Protein AF-A0AAP2WI52-F1 (afdb_monomer_lite)

Sequence (52 aa):
EGTVGRCFDPLEEWRKVALDVRGKALPCGHYIAEQVPDLLLEEVLVFFAAPL

Secondary structure (DSSP, 8-state):
--HHHHH--HHHHHHTT-S-------S-SS-HHHHSHHHHHHHHHHHHHS--

Radius of gyration: 12.15 Å; chains: 1; bounding box: 31×11×30 Å

Foldseek 3Di:
DEPDVVVDDVQVVVVVPDDDGDDDDDPDYDCCCVPPVPVVVVVVVVVVVDDD

Structure (mmCIF, N/CA/C/O backbone):
data_AF-A0AAP2WI52-F1
#
_entry.id   AF-A0AAP2WI52-F1
#
loop_
_atom_site.group_PDB
_atom_site.id
_atom_site.type_symbol
_atom_site.label_atom_id
_atom_site.label_alt_id
_atom_site.label_comp_id
_atom_site.label_asym_id
_atom_site.label_entity_id
_atom_site.label_seq_id
_atom_site.pdbx_PDB_ins_code
_atom_site.Cartn_x
_atom_site.Cartn_y
_atom_site.Cartn_z
_atom_site.occupancy
_atom_site.B_iso_or_equiv
_atom_site.auth_seq_id
_atom_site.auth_comp_id
_atom_site.auth_asym_id
_atom_site.auth_atom_id
_atom_site.pdbx_PDB_model_num
ATOM 1 N N . GLU A 1 1 ? 13.147 -5.272 -6.762 1.00 68.00 1 GLU A N 1
ATOM 2 C CA . GLU A 1 1 ? 13.215 -5.440 -5.293 1.00 68.00 1 GLU A CA 1
ATOM 3 C C . GLU A 1 1 ? 13.093 -4.085 -4.606 1.00 68.00 1 GLU A C 1
ATOM 5 O O . GLU A 1 1 ? 13.777 -3.151 -5.015 1.00 68.00 1 GLU A O 1
ATOM 10 N N . GLY A 1 2 ? 12.228 -3.953 -3.598 1.00 87.00 2 GLY A N 1
ATOM 11 C CA . GLY A 1 2 ? 12.054 -2.712 -2.834 1.00 87.00 2 GLY A CA 1
ATOM 12 C C . GLY A 1 2 ? 12.863 -2.718 -1.536 1.00 87.00 2 GLY A C 1
ATOM 13 O O . GLY A 1 2 ? 12.778 -3.667 -0.764 1.00 87.00 2 GLY A O 1
ATOM 14 N N . THR A 1 3 ? 13.635 -1.660 -1.262 1.00 94.44 3 THR A N 1
ATOM 15 C CA . THR A 1 3 ? 14.450 -1.549 -0.033 1.00 94.44 3 THR A CA 1
ATOM 16 C C . THR A 1 3 ? 13.611 -1.676 1.236 1.00 94.44 3 THR A C 1
ATOM 18 O O . THR A 1 3 ? 14.000 -2.398 2.145 1.00 94.44 3 THR A O 1
ATOM 21 N N . VAL A 1 4 ? 12.431 -1.055 1.268 1.00 94.38 4 VAL A N 1
ATOM 22 C CA . VAL A 1 4 ? 11.536 -1.108 2.432 1.00 94.38 4 VAL A CA 1
ATOM 23 C C . VAL A 1 4 ? 11.118 -2.548 2.753 1.00 94.38 4 VAL A C 1
ATOM 25 O O . VAL A 1 4 ? 11.313 -2.982 3.879 1.00 94.38 4 VAL A O 1
ATOM 28 N N . GLY A 1 5 ? 10.655 -3.321 1.764 1.00 92.69 5 GLY A N 1
ATOM 29 C CA . GLY A 1 5 ? 10.257 -4.723 1.967 1.00 92.69 5 GLY A CA 1
ATOM 30 C C . GLY A 1 5 ? 11.414 -5.698 2.222 1.00 92.69 5 GLY A C 1
ATOM 31 O O . GLY A 1 5 ? 11.168 -6.847 2.560 1.00 92.69 5 GLY A O 1
ATOM 32 N N . ARG A 1 6 ? 12.675 -5.267 2.053 1.00 93.81 6 ARG A N 1
ATOM 33 C CA . ARG A 1 6 ? 13.862 -6.055 2.439 1.00 93.81 6 ARG A CA 1
ATOM 34 C C . ARG A 1 6 ? 14.319 -5.773 3.866 1.00 93.81 6 ARG A C 1
ATOM 36 O O . ARG A 1 6 ? 14.903 -6.645 4.496 1.00 93.81 6 ARG A O 1
ATOM 43 N N . CYS A 1 7 ? 14.119 -4.547 4.341 1.00 96.50 7 CYS A N 1
ATOM 44 C CA . CYS A 1 7 ? 14.613 -4.098 5.641 1.00 96.50 7 CYS A CA 1
ATOM 45 C C . CYS A 1 7 ? 13.547 -4.153 6.742 1.00 96.50 7 CYS A C 1
ATOM 47 O O . CYS A 1 7 ? 13.901 -4.147 7.917 1.00 96.50 7 CYS A O 1
ATOM 49 N N . PHE A 1 8 ? 12.267 -4.191 6.371 1.00 95.62 8 PHE A N 1
ATOM 50 C CA . PHE A 1 8 ? 11.136 -4.107 7.287 1.00 95.62 8 PHE A CA 1
ATOM 51 C C . PHE A 1 8 ? 10.001 -5.019 6.828 1.00 95.62 8 PHE A C 1
ATOM 53 O O . PHE A 1 8 ? 9.924 -5.374 5.651 1.00 95.62 8 PHE A O 1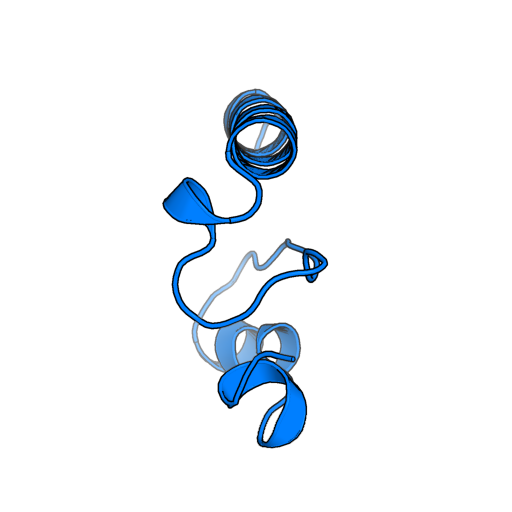
ATOM 60 N N . ASP A 1 9 ? 9.085 -5.316 7.748 1.00 96.38 9 ASP A N 1
ATOM 61 C CA . ASP A 1 9 ? 7.741 -5.793 7.425 1.00 96.38 9 ASP A CA 1
ATOM 62 C C . ASP A 1 9 ? 6.775 -4.598 7.487 1.00 96.38 9 ASP A C 1
ATOM 64 O O . ASP A 1 9 ? 6.384 -4.177 8.579 1.00 96.38 9 ASP A O 1
ATOM 68 N N . PRO A 1 10 ? 6.401 -3.991 6.346 1.00 95.94 10 PRO A N 1
ATOM 69 C CA . PRO A 1 10 ? 5.637 -2.750 6.366 1.00 95.94 10 PRO A CA 1
ATOM 70 C C . PRO A 1 10 ? 4.272 -2.898 7.034 1.00 95.94 10 PRO A C 1
ATOM 72 O O . PRO A 1 10 ? 3.834 -1.969 7.708 1.00 95.94 10 PRO A O 1
ATOM 75 N N . LEU A 1 11 ? 3.594 -4.038 6.860 1.00 97.31 11 LEU A N 1
ATOM 76 C CA . LEU A 1 11 ? 2.262 -4.214 7.436 1.00 97.31 11 LEU A CA 1
ATOM 77 C C . LEU A 1 11 ? 2.346 -4.307 8.959 1.00 97.31 11 LEU A C 1
ATOM 79 O O . LEU A 1 11 ? 1.557 -3.653 9.639 1.00 97.31 11 LEU A O 1
ATOM 83 N N . GLU A 1 12 ? 3.326 -5.037 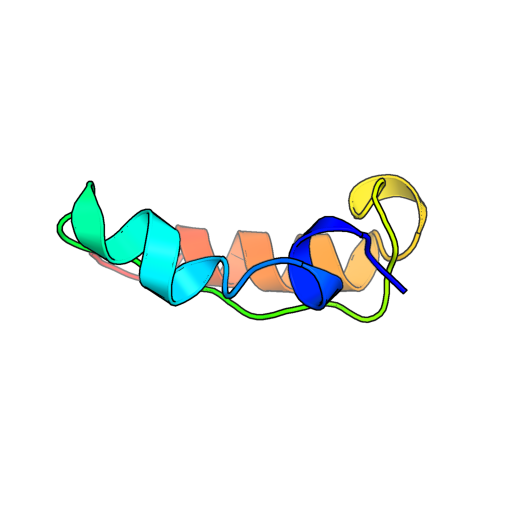9.493 1.00 97.81 12 GLU A N 1
ATOM 84 C CA . GLU A 1 12 ? 3.542 -5.124 10.941 1.00 97.81 12 GLU A CA 1
ATOM 85 C C . GLU A 1 12 ? 3.968 -3.785 11.553 1.00 97.81 12 GLU A C 1
ATOM 87 O O . GLU A 1 12 ? 3.498 -3.421 12.631 1.00 97.81 12 GLU A O 1
ATOM 92 N N . GLU A 1 13 ? 4.801 -3.000 10.866 1.00 97.81 13 GLU A N 1
ATOM 93 C CA . GLU A 1 13 ? 5.172 -1.664 11.345 1.00 97.81 13 GLU A CA 1
ATOM 94 C C . GLU A 1 13 ? 3.966 -0.713 11.397 1.00 97.81 13 GLU A C 1
ATOM 96 O O . GLU A 1 13 ? 3.767 -0.020 12.397 1.00 97.81 13 GLU A O 1
ATOM 101 N N . TRP A 1 14 ? 3.111 -0.715 10.370 1.00 98.00 14 TRP A N 1
ATOM 102 C CA . TRP A 1 14 ? 1.916 0.135 10.340 1.00 98.00 14 TRP A CA 1
ATOM 103 C C . TRP A 1 14 ? 0.864 -0.271 11.377 1.00 98.00 14 TRP A C 1
ATOM 105 O O . TRP A 1 14 ? 0.212 0.603 11.953 1.00 98.00 14 TRP A O 1
ATOM 115 N N . ARG A 1 15 ? 0.722 -1.568 11.686 1.00 98.12 15 ARG A N 1
ATOM 116 C CA . ARG A 1 15 ? -0.215 -2.058 12.719 1.00 98.12 15 ARG A CA 1
ATOM 117 C C . ARG A 1 15 ? 0.072 -1.516 14.118 1.00 98.12 15 ARG A C 1
ATOM 119 O O . ARG A 1 15 ? -0.832 -1.466 14.944 1.00 98.12 15 ARG A O 1
ATOM 126 N N . LYS A 1 16 ? 1.300 -1.069 14.395 1.00 98.31 16 LYS A N 1
ATOM 127 C CA . LYS A 1 16 ? 1.661 -0.463 15.689 1.00 98.31 16 LYS A CA 1
ATOM 128 C C . LYS A 1 16 ? 1.027 0.915 15.897 1.00 98.31 16 LYS A C 1
ATOM 130 O O . LYS A 1 16 ? 0.943 1.375 17.033 1.00 98.31 16 LYS A O 1
ATOM 135 N N . VAL A 1 17 ? 0.620 1.585 14.817 1.00 98.31 17 VAL A N 1
ATOM 136 C CA . VAL A 1 17 ? 0.191 2.994 14.829 1.00 98.31 17 VAL A CA 1
ATOM 137 C C . VAL A 1 17 ? -1.160 3.239 14.144 1.00 98.31 17 VAL A C 1
ATOM 139 O O . VAL A 1 17 ? -1.590 4.386 14.051 1.00 98.31 17 VAL A O 1
ATOM 142 N N . ALA A 1 18 ? -1.847 2.192 13.682 1.00 97.88 18 ALA A N 1
ATOM 143 C CA . ALA A 1 18 ? -3.144 2.285 13.013 1.00 97.88 18 ALA A CA 1
ATOM 144 C C . ALA A 1 18 ? -4.062 1.108 13.385 1.00 97.88 18 ALA A C 1
ATOM 146 O O . ALA A 1 18 ? -3.595 -0.002 13.627 1.00 97.88 18 ALA A O 1
ATOM 147 N N . LEU A 1 19 ? -5.377 1.360 13.425 1.00 96.69 19 LEU A N 1
ATOM 148 C CA . LEU A 1 19 ? -6.389 0.373 13.834 1.00 96.69 19 LEU A CA 1
ATOM 149 C C . LEU A 1 19 ? -6.779 -0.600 12.714 1.00 96.69 19 LEU A C 1
ATOM 151 O O . LEU A 1 19 ? -7.014 -1.774 12.986 1.00 96.69 19 LEU A O 1
ATOM 155 N N . ASP A 1 20 ? -6.833 -0.122 11.470 1.00 95.38 20 ASP A N 1
ATOM 156 C CA . ASP A 1 20 ? -7.064 -0.950 10.285 1.00 95.38 20 ASP A CA 1
ATOM 157 C C . ASP A 1 20 ? -5.893 -0.785 9.317 1.00 95.38 20 ASP A C 1
ATOM 159 O O . ASP A 1 20 ? -5.601 0.313 8.841 1.00 95.38 20 ASP A O 1
ATOM 163 N N . VAL A 1 21 ? -5.203 -1.892 9.052 1.00 96.81 21 VAL A N 1
ATOM 164 C CA . VAL A 1 21 ? -4.064 -1.959 8.137 1.00 96.81 21 VAL A CA 1
ATOM 165 C C . VAL A 1 21 ? -4.260 -3.165 7.236 1.00 96.81 21 VAL A C 1
ATOM 167 O O . VAL A 1 21 ? -4.289 -4.316 7.690 1.00 96.81 21 VAL A O 1
ATOM 170 N N . ARG A 1 22 ? -4.374 -2.893 5.939 1.00 95.38 22 ARG A N 1
ATOM 171 C CA . ARG A 1 22 ? -4.547 -3.880 4.873 1.00 95.38 22 ARG A CA 1
ATOM 172 C C . ARG A 1 22 ? -3.635 -3.494 3.716 1.00 95.38 22 ARG A C 1
ATOM 174 O O . ARG A 1 22 ? -3.371 -2.316 3.497 1.00 95.38 22 ARG A O 1
ATOM 181 N N . GLY A 1 23 ? -3.152 -4.482 2.980 1.00 95.12 23 GLY A N 1
ATOM 182 C CA . GLY A 1 23 ? -2.298 -4.254 1.822 1.00 95.12 23 GLY A CA 1
ATOM 183 C C . GLY A 1 23 ? -1.500 -5.494 1.459 1.00 95.12 23 GLY A C 1
ATOM 184 O O . GLY A 1 23 ? -1.566 -6.515 2.144 1.00 95.12 23 GLY A O 1
ATOM 185 N N . LYS A 1 24 ? -0.741 -5.396 0.370 1.00 95.44 24 LYS A N 1
ATOM 186 C CA . LYS A 1 24 ? 0.188 -6.432 -0.085 1.00 95.44 24 LYS A CA 1
ATOM 187 C C . LYS A 1 24 ? 1.339 -5.810 -0.868 1.00 95.44 24 LYS A C 1
ATOM 189 O O . LYS A 1 24 ? 1.234 -4.684 -1.350 1.00 95.44 24 LYS A O 1
ATOM 194 N N . ALA A 1 25 ? 2.431 -6.555 -1.004 1.00 95.69 25 ALA A N 1
ATOM 195 C CA . ALA A 1 25 ? 3.528 -6.159 -1.874 1.00 95.69 25 ALA A CA 1
ATOM 196 C C . ALA A 1 25 ? 3.143 -6.329 -3.353 1.00 95.69 25 ALA A C 1
ATOM 198 O O . ALA A 1 25 ? 2.480 -7.298 -3.724 1.00 95.69 25 ALA A O 1
ATOM 199 N N . LEU A 1 26 ? 3.615 -5.409 -4.193 1.00 96.19 26 LEU A N 1
ATOM 200 C CA . LEU A 1 26 ? 3.575 -5.519 -5.651 1.00 96.19 26 LEU A CA 1
ATOM 201 C C . LEU A 1 26 ? 4.987 -5.804 -6.192 1.00 96.19 26 LEU A C 1
ATOM 203 O O . LEU A 1 26 ? 5.969 -5.484 -5.513 1.00 96.19 26 LEU A O 1
ATOM 207 N N . PRO A 1 27 ? 5.126 -6.409 -7.389 1.00 95.94 27 PRO A N 1
ATOM 208 C CA . PRO A 1 27 ? 6.422 -6.798 -7.950 1.00 95.94 27 PRO A CA 1
ATOM 209 C C . PRO A 1 27 ? 7.205 -5.592 -8.509 1.00 95.94 27 PRO A C 1
ATOM 211 O O . PRO A 1 27 ? 7.541 -5.538 -9.688 1.00 95.94 27 PRO A O 1
ATOM 214 N N . CYS A 1 28 ? 7.514 -4.613 -7.656 1.00 95.56 28 CYS A N 1
ATOM 215 C CA . CYS A 1 28 ? 8.198 -3.369 -8.005 1.00 95.56 28 CYS A CA 1
ATOM 216 C C . CYS A 1 28 ? 9.227 -2.942 -6.938 1.00 95.56 28 CYS A C 1
ATOM 218 O O . CYS A 1 28 ? 9.381 -3.545 -5.874 1.00 95.56 28 CYS A O 1
ATOM 220 N N . GLY A 1 29 ? 10.009 -1.921 -7.272 1.00 94.44 29 GLY A N 1
ATOM 221 C CA . GLY A 1 29 ? 10.892 -1.185 -6.376 1.00 94.44 29 GLY A CA 1
ATO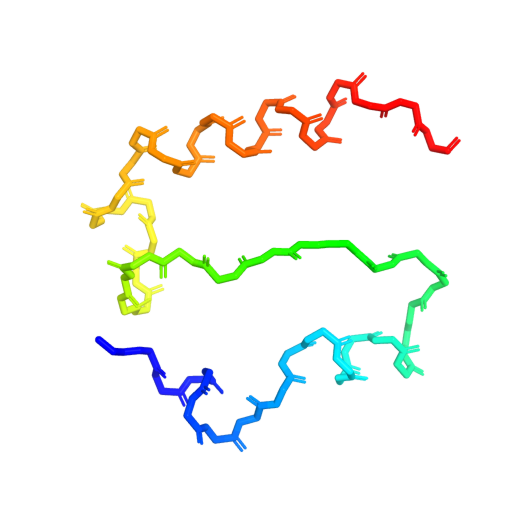M 222 C C . GLY A 1 29 ? 10.170 -0.013 -5.711 1.00 94.44 29 GLY A C 1
ATOM 223 O O . GLY A 1 29 ? 9.042 -0.146 -5.249 1.00 94.44 29 GLY A O 1
ATOM 224 N N . HIS A 1 30 ? 10.842 1.138 -5.636 1.00 94.75 30 HIS A N 1
ATOM 225 C CA . HIS A 1 30 ? 10.336 2.309 -4.913 1.00 94.75 30 HIS A CA 1
ATOM 226 C C . HIS A 1 30 ? 9.147 2.993 -5.608 1.00 94.75 30 HIS A C 1
ATOM 228 O O . HIS A 1 30 ? 8.196 3.394 -4.943 1.00 94.75 30 HIS A O 1
ATOM 234 N N . TYR A 1 31 ? 9.182 3.092 -6.936 1.00 95.81 31 TYR A N 1
ATOM 235 C CA . TYR A 1 31 ? 8.209 3.869 -7.697 1.00 95.81 31 TYR A CA 1
ATOM 236 C C . TYR A 1 31 ? 7.102 2.991 -8.291 1.00 95.81 31 TYR A C 1
ATOM 238 O O . TYR A 1 31 ? 7.108 2.653 -9.473 1.00 95.81 31 TYR A O 1
ATOM 246 N N . ILE A 1 32 ? 6.148 2.596 -7.448 1.00 96.75 32 ILE A N 1
ATOM 247 C CA . ILE A 1 32 ? 5.085 1.638 -7.797 1.00 96.75 32 ILE A CA 1
ATOM 248 C C . ILE A 1 32 ? 4.259 2.109 -9.007 1.00 96.75 32 ILE A C 1
ATOM 250 O O . ILE A 1 32 ? 4.056 1.341 -9.944 1.00 96.75 32 ILE A O 1
ATOM 254 N N . ALA A 1 33 ? 3.840 3.380 -9.017 1.00 97.62 33 ALA A N 1
ATOM 255 C CA . ALA A 1 33 ? 2.992 3.944 -10.071 1.00 97.62 33 ALA A CA 1
ATOM 256 C C . ALA A 1 33 ? 3.666 3.993 -11.450 1.00 97.62 33 ALA A C 1
ATOM 258 O O . ALA A 1 33 ? 2.984 3.967 -12.465 1.00 97.62 33 ALA A O 1
ATOM 259 N N . GLU A 1 34 ? 4.996 4.051 -11.495 1.00 98.12 34 GLU A N 1
ATOM 260 C CA . GLU A 1 34 ? 5.760 4.108 -12.745 1.00 98.12 34 GLU A CA 1
ATOM 261 C C . GLU A 1 34 ? 6.129 2.706 -13.244 1.00 98.12 34 GLU A C 1
ATOM 263 O O . GLU A 1 34 ? 6.259 2.484 -14.444 1.00 98.12 34 GLU A O 1
ATOM 268 N N . GLN A 1 35 ? 6.307 1.751 -12.327 1.00 97.56 35 GLN A N 1
ATOM 269 C CA . GLN A 1 35 ? 6.804 0.413 -12.649 1.00 97.56 35 GLN A CA 1
ATOM 270 C C . GLN A 1 35 ? 5.693 -0.603 -12.896 1.00 97.56 35 GLN A C 1
ATOM 272 O O . GLN A 1 35 ? 5.853 -1.492 -13.728 1.00 97.56 35 GLN A O 1
ATOM 277 N N . VAL A 1 36 ? 4.589 -0.496 -12.156 1.00 98.00 36 VAL A N 1
ATOM 278 C CA . VAL A 1 36 ? 3.444 -1.411 -12.240 1.00 98.00 36 VAL A CA 1
ATOM 279 C C . VAL A 1 36 ? 2.116 -0.635 -12.181 1.00 98.00 36 VAL A C 1
ATOM 281 O O . VAL A 1 36 ? 1.282 -0.920 -11.320 1.00 98.00 36 VAL A O 1
ATOM 284 N N . PRO A 1 37 ? 1.902 0.360 -13.071 1.00 98.38 37 PRO A N 1
ATOM 285 C CA . PRO A 1 37 ? 0.743 1.258 -13.022 1.00 98.38 37 PRO A CA 1
ATOM 286 C C . PRO A 1 37 ? -0.598 0.519 -12.991 1.00 98.38 37 PRO A C 1
ATOM 288 O O . PRO A 1 37 ? -1.451 0.849 -12.170 1.00 98.38 37 PRO A O 1
ATOM 291 N N . ASP A 1 38 ? -0.766 -0.505 -13.832 1.00 98.56 38 ASP A N 1
ATOM 292 C CA . ASP A 1 38 ? -2.034 -1.233 -13.952 1.00 98.56 38 ASP A CA 1
ATOM 293 C C . ASP A 1 38 ? -2.348 -2.054 -12.693 1.00 98.56 38 ASP A C 1
ATOM 295 O O . ASP A 1 38 ? -3.461 -1.989 -12.175 1.00 98.56 38 ASP A O 1
ATOM 299 N N . LEU A 1 39 ? -1.347 -2.759 -12.144 1.00 98.44 39 LEU A N 1
ATOM 300 C CA . LEU A 1 39 ? -1.503 -3.519 -10.896 1.00 98.44 39 LEU A CA 1
ATOM 301 C C . LEU A 1 39 ? -1.782 -2.592 -9.711 1.00 98.44 39 LEU A C 1
ATOM 303 O O . LEU A 1 39 ? -2.600 -2.912 -8.855 1.00 98.44 39 LEU A O 1
ATOM 307 N N . LEU A 1 40 ? -1.112 -1.437 -9.651 1.00 98.06 40 LEU A N 1
ATOM 308 C CA . LEU A 1 40 ? -1.390 -0.447 -8.616 1.00 98.06 40 LEU A CA 1
ATOM 309 C C . LEU A 1 40 ? -2.828 0.062 -8.718 1.00 98.06 40 LEU A C 1
ATOM 311 O O . LEU A 1 40 ? -3.511 0.153 -7.700 1.00 98.06 40 LEU A O 1
ATOM 315 N N . LEU A 1 41 ? -3.280 0.396 -9.927 1.00 98.31 41 LEU A N 1
ATOM 316 C CA . LEU A 1 41 ? -4.620 0.922 -10.146 1.00 98.31 41 LEU A CA 1
ATOM 317 C C . LEU A 1 41 ? -5.696 -0.091 -9.738 1.00 98.31 41 LEU A C 1
ATOM 319 O O . LEU A 1 41 ? -6.649 0.289 -9.062 1.00 98.31 41 LEU A O 1
ATOM 323 N N . GLU A 1 42 ? -5.525 -1.367 -10.090 1.00 98.00 42 GLU A N 1
ATOM 324 C CA . GLU A 1 42 ? -6.436 -2.443 -9.687 1.00 98.00 42 GLU A CA 1
ATOM 325 C C . GLU A 1 42 ? -6.569 -2.531 -8.158 1.00 98.00 42 GLU A C 1
ATOM 327 O O . GLU A 1 42 ? -7.680 -2.455 -7.627 1.00 98.00 42 GLU A O 1
ATOM 332 N N . GLU A 1 43 ? -5.448 -2.598 -7.431 1.00 97.62 43 GLU A N 1
ATOM 333 C CA . GLU A 1 43 ? -5.464 -2.689 -5.965 1.00 97.62 43 GLU A CA 1
ATOM 334 C C . GLU A 1 43 ? -6.074 -1.453 -5.301 1.00 97.62 43 GLU A C 1
ATOM 336 O O . GLU A 1 43 ? -6.830 -1.571 -4.337 1.00 97.62 43 GLU A O 1
ATOM 341 N N . VAL A 1 44 ? -5.763 -0.261 -5.816 1.00 96.69 44 VAL A N 1
ATOM 342 C CA . VAL A 1 44 ? -6.276 1.012 -5.297 1.00 96.69 44 VAL A CA 1
ATOM 343 C C . VAL A 1 44 ? -7.794 1.092 -5.450 1.00 96.69 44 VAL A C 1
ATOM 345 O O . VAL A 1 44 ? -8.488 1.465 -4.501 1.00 96.69 44 VAL A O 1
ATOM 348 N N . LEU A 1 45 ? -8.324 0.715 -6.617 1.00 97.19 45 LEU A N 1
ATOM 349 C CA . LEU A 1 45 ? -9.766 0.719 -6.863 1.00 97.19 45 LEU A CA 1
ATOM 350 C C . LEU A 1 45 ? -10.492 -0.267 -5.943 1.00 97.19 45 LEU A C 1
ATOM 352 O O . LEU A 1 45 ? -11.510 0.093 -5.352 1.00 97.19 45 LEU A O 1
ATOM 356 N N . VAL A 1 46 ? -9.953 -1.478 -5.768 1.00 95.62 46 VAL A N 1
ATOM 357 C CA . VAL A 1 46 ? -10.521 -2.480 -4.851 1.00 95.62 46 VAL A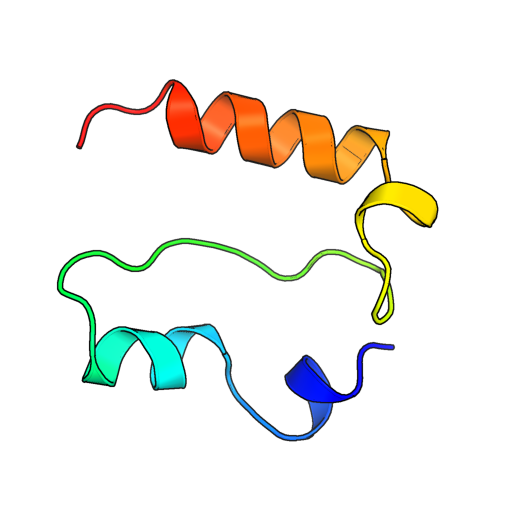 CA 1
ATOM 358 C C . VAL A 1 46 ? -10.480 -1.993 -3.400 1.00 95.62 46 VAL A C 1
ATOM 360 O O . VAL A 1 46 ? -11.473 -2.119 -2.684 1.00 95.62 46 VAL A O 1
ATOM 363 N N . PHE A 1 47 ? -9.365 -1.401 -2.964 1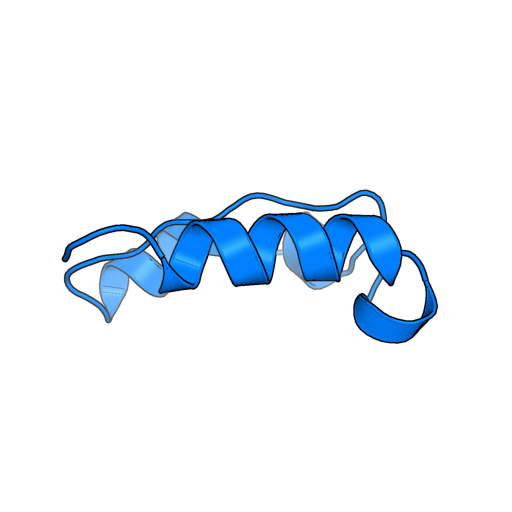.00 95.56 47 PHE A N 1
ATOM 364 C CA . PHE A 1 47 ? -9.193 -0.920 -1.592 1.00 95.56 47 PHE A CA 1
ATOM 365 C C . PHE A 1 47 ? -10.207 0.168 -1.219 1.00 95.56 47 PHE A C 1
ATOM 367 O O . PHE A 1 47 ? -10.793 0.106 -0.139 1.00 95.56 47 PHE A O 1
ATOM 374 N N . PHE A 1 48 ? -10.441 1.137 -2.112 1.00 94.31 48 PHE A N 1
ATOM 375 C CA . PHE A 1 48 ? -11.366 2.249 -1.862 1.00 94.31 48 PHE A CA 1
ATOM 376 C C . PHE A 1 48 ? -12.840 1.916 -2.120 1.00 94.31 48 PHE A C 1
ATOM 378 O O . PHE A 1 48 ? -13.712 2.621 -1.618 1.00 94.31 48 PHE A O 1
ATOM 385 N N . ALA A 1 49 ? -13.135 0.860 -2.881 1.00 93.75 49 ALA A N 1
ATOM 386 C CA . ALA A 1 49 ? -14.504 0.385 -3.077 1.00 93.75 49 ALA A CA 1
ATOM 387 C C . ALA A 1 49 ? -15.006 -0.499 -1.920 1.00 93.75 49 ALA A C 1
ATOM 389 O O . ALA A 1 49 ? -16.215 -0.681 -1.766 1.00 93.75 49 ALA A O 1
ATOM 390 N N . ALA A 1 50 ? -14.100 -1.068 -1.120 1.00 81.12 50 ALA A N 1
ATOM 391 C CA . ALA A 1 50 ? -14.466 -1.911 0.008 1.00 81.12 50 ALA A CA 1
ATOM 392 C C . ALA A 1 50 ? -15.042 -1.073 1.170 1.00 81.12 50 ALA A C 1
ATOM 394 O O . ALA A 1 50 ? -14.463 -0.040 1.516 1.00 81.12 50 ALA A O 1
ATOM 395 N N . PRO A 1 51 ? -16.143 -1.510 1.810 1.00 73.12 51 PRO A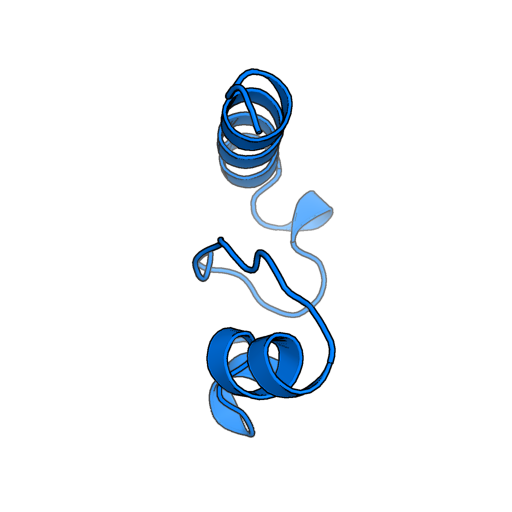 N 1
ATOM 396 C CA . PRO A 1 51 ? -16.606 -0.890 3.046 1.00 73.12 51 PRO A CA 1
ATOM 397 C C . PRO A 1 51 ? -15.550 -1.030 4.154 1.00 73.12 51 PRO A C 1
ATOM 399 O O . PRO A 1 51 ? -14.779 -1.996 4.162 1.00 73.12 51 PRO A O 1
ATOM 402 N N . LEU A 1 52 ? -15.525 -0.038 5.051 1.00 65.94 52 LEU A N 1
ATOM 403 C CA . LEU A 1 52 ? -14.713 -0.032 6.272 1.00 65.94 52 LEU A CA 1
ATOM 404 C C . LEU A 1 52 ? -15.210 -1.075 7.278 1.00 65.94 52 LEU A C 1
ATOM 406 O O . LEU A 1 52 ? -16.450 -1.217 7.404 1.00 65.94 52 LEU A O 1
#

Organism: NCBI:txid200451

pLDDT: mean 94.43, std 6.94, range [65.94, 98.56]